Protein AF-A0A7W7WDF7-F1 (afdb_monomer)

Radius of gyration: 17.94 Å; Cα contacts (8 Å, |Δi|>4): 235; chains: 1; bounding box: 43×28×54 Å

Organism: NCBI:txid47479

Folds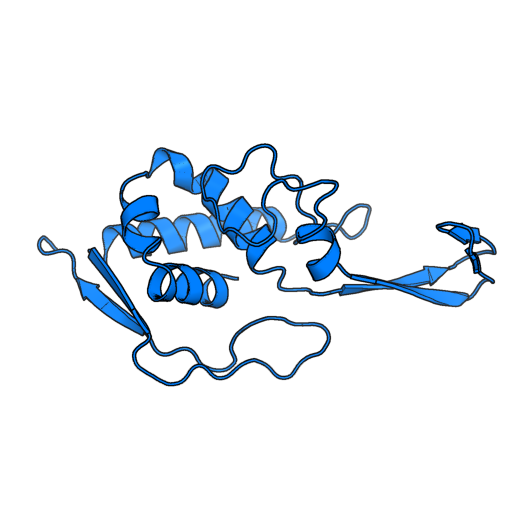eek 3Di:
DVQVVLQCCQVVVCLLVVLVCLVLLLLLLLLVLLQQLFQQKDKDFACAWDADPNDTDGGGDIDIDGQNVVSQDCVVAPPSVDRD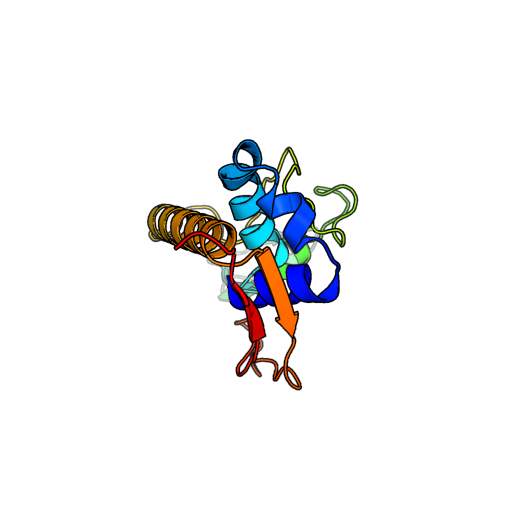SPDPPRPGQSQHDDPNRNPCPVVSSVVSSVVSNVLSQFFSGKHFPDDWAW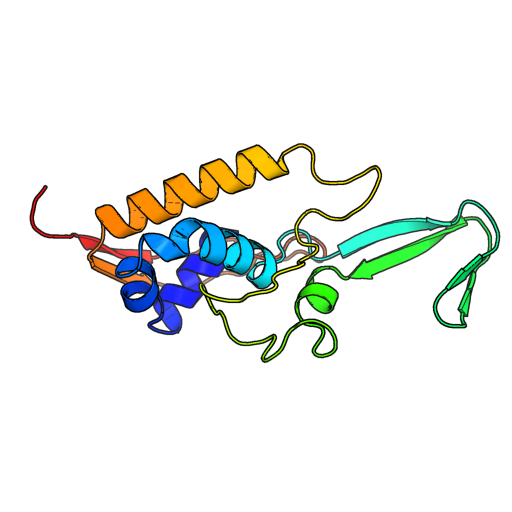DPDPGGGDTPDTDMDGHTDPDD

Sequence (156 aa):
MAGTTVFELARGGGYRAWASRPDLLRGGVEEALRWASPGSHFMRHTTRPVRLSGVQLAAGEPVVAWIGSANRDPAVFAGPDTFDPARTPNRHLAFGSGHHYCIGSHLARLTLRLFFATLFATFADVEVAGEPVRLRSTFLTGFKKLIISGTPRRGQ

Mean predicted aligned error: 3.49 Å

Structure (mmCIF, N/CA/C/O backbone):
data_AF-A0A7W7WDF7-F1
#
_entry.id   AF-A0A7W7WDF7-F1
#
loop_
_atom_site.group_PDB
_atom_site.id
_atom_site.type_symbol
_atom_site.label_atom_id
_atom_site.label_alt_id
_atom_site.label_comp_id
_atom_site.label_asym_id
_atom_site.label_entity_id
_atom_site.label_seq_id
_atom_site.pdbx_PDB_ins_code
_atom_site.Cartn_x
_atom_site.Cartn_y
_atom_site.Cartn_z
_atom_site.occupancy
_atom_site.B_iso_or_equiv
_atom_site.auth_seq_id
_atom_site.auth_comp_id
_atom_site.auth_asym_id
_atom_site.auth_atom_id
_atom_site.pdbx_PDB_model_num
ATOM 1 N N . MET A 1 1 ? 4.980 2.922 0.791 1.00 75.19 1 MET A N 1
ATOM 2 C CA . MET A 1 1 ? 4.194 2.667 -0.441 1.00 75.19 1 MET A CA 1
ATOM 3 C C . MET A 1 1 ? 5.126 2.368 -1.599 1.00 75.19 1 MET A C 1
ATOM 5 O O . MET A 1 1 ? 5.425 1.200 -1.779 1.00 75.19 1 MET A O 1
ATOM 9 N N . ALA A 1 2 ? 5.673 3.386 -2.278 1.00 86.06 2 ALA A N 1
ATOM 10 C CA . ALA A 1 2 ? 6.511 3.212 -3.470 1.00 86.06 2 ALA A CA 1
ATOM 11 C C . ALA A 1 2 ? 7.674 2.222 -3.275 1.00 86.06 2 ALA A C 1
ATOM 13 O O . ALA A 1 2 ? 7.792 1.284 -4.050 1.00 86.06 2 ALA A O 1
ATOM 14 N N . GLY A 1 3 ? 8.464 2.350 -2.200 1.00 93.44 3 GLY A N 1
ATOM 15 C CA . GLY A 1 3 ? 9.593 1.442 -1.946 1.00 93.44 3 GLY A CA 1
ATOM 16 C C . GLY A 1 3 ? 9.200 -0.035 -1.803 1.00 93.44 3 GLY A C 1
ATOM 17 O O . GLY A 1 3 ? 9.864 -0.895 -2.365 1.00 93.44 3 GLY A O 1
ATOM 18 N N . THR A 1 4 ? 8.097 -0.345 -1.109 1.00 94.94 4 THR A N 1
ATOM 19 C CA . THR A 1 4 ? 7.616 -1.733 -0.968 1.00 94.94 4 THR A CA 1
ATOM 20 C C . THR A 1 4 ? 7.221 -2.326 -2.315 1.00 94.94 4 THR A C 1
ATOM 22 O O . THR A 1 4 ? 7.567 -3.464 -2.608 1.00 94.94 4 THR A O 1
ATOM 25 N N . THR A 1 5 ? 6.517 -1.552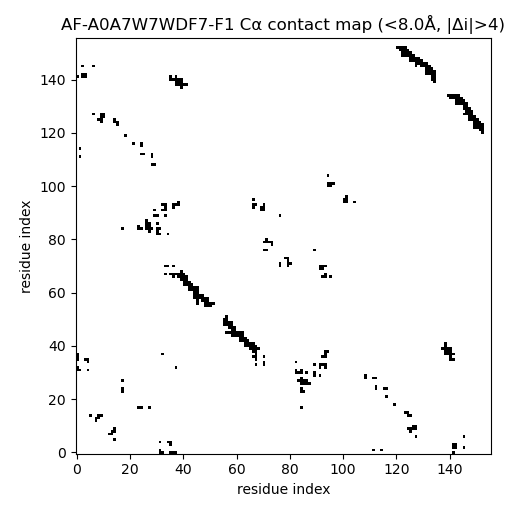 -3.138 1.00 95.31 5 THR A N 1
ATOM 26 C CA . THR A 1 5 ? 6.099 -1.994 -4.468 1.00 95.31 5 THR A CA 1
ATOM 27 C C . THR A 1 5 ? 7.288 -2.118 -5.415 1.00 95.31 5 THR A C 1
ATOM 29 O O . THR A 1 5 ? 7.398 -3.124 -6.096 1.00 95.31 5 THR A O 1
ATOM 32 N N . VAL A 1 6 ? 8.217 -1.156 -5.434 1.00 95.94 6 VAL A N 1
ATOM 33 C CA . VAL A 1 6 ? 9.436 -1.246 -6.256 1.00 95.94 6 VAL A CA 1
ATOM 34 C C . VAL A 1 6 ? 10.262 -2.471 -5.871 1.00 95.94 6 VAL A C 1
ATOM 36 O O . VAL A 1 6 ? 10.696 -3.198 -6.757 1.00 95.94 6 VAL A O 1
ATOM 39 N N . PHE A 1 7 ? 10.421 -2.745 -4.572 1.00 96.38 7 PHE A N 1
ATOM 40 C CA . PHE A 1 7 ? 11.075 -3.967 -4.102 1.00 96.38 7 PHE A CA 1
ATOM 41 C C . PHE A 1 7 ? 10.394 -5.225 -4.648 1.00 96.38 7 PHE A C 1
ATOM 43 O O . PHE A 1 7 ? 11.082 -6.129 -5.112 1.00 96.38 7 PHE A O 1
ATOM 50 N N . GLU A 1 8 ? 9.058 -5.280 -4.639 1.00 95.19 8 GLU A N 1
ATOM 51 C CA . GLU A 1 8 ? 8.353 -6.426 -5.216 1.00 95.19 8 GLU A CA 1
ATOM 52 C C . GLU A 1 8 ? 8.518 -6.566 -6.717 1.00 95.19 8 GLU A C 1
ATOM 54 O O . GLU A 1 8 ? 8.739 -7.667 -7.212 1.00 95.19 8 GLU A O 1
ATOM 59 N N . LEU A 1 9 ? 8.420 -5.463 -7.449 1.00 94.06 9 LEU A N 1
ATOM 60 C CA . LEU A 1 9 ? 8.568 -5.482 -8.898 1.00 94.06 9 LEU A CA 1
ATOM 61 C C . LEU A 1 9 ? 9.977 -5.923 -9.307 1.00 94.06 9 LEU A C 1
ATOM 63 O O . LEU A 1 9 ? 10.102 -6.698 -10.253 1.00 94.06 9 LEU A O 1
ATOM 67 N N . ALA A 1 10 ? 10.996 -5.473 -8.568 1.00 93.19 10 ALA A N 1
ATOM 68 C CA . ALA A 1 10 ? 12.395 -5.844 -8.768 1.00 93.19 10 ALA A CA 1
ATOM 69 C C . ALA A 1 10 ? 12.664 -7.317 -8.413 1.00 93.19 10 ALA A C 1
ATOM 71 O O . ALA A 1 10 ? 13.350 -8.020 -9.143 1.00 93.19 10 ALA A O 1
ATOM 72 N N . ARG A 1 11 ? 12.106 -7.808 -7.298 1.00 89.56 11 ARG A N 1
ATOM 73 C CA . ARG A 1 11 ? 12.289 -9.192 -6.827 1.00 89.56 11 ARG A CA 1
ATOM 74 C C . ARG A 1 11 ? 11.510 -10.216 -7.650 1.00 89.56 11 ARG A C 1
ATOM 76 O O . ARG A 1 11 ? 11.984 -11.325 -7.863 1.00 89.56 11 ARG A O 1
ATOM 83 N N . GLY A 1 12 ? 10.274 -9.883 -8.010 1.00 79.94 12 GLY A N 1
ATOM 84 C CA . GLY A 1 12 ? 9.309 -10.807 -8.603 1.00 79.94 12 GLY A CA 1
ATOM 85 C C . GLY A 1 12 ? 9.248 -10.765 -10.128 1.00 79.94 12 GLY A C 1
ATOM 86 O O . GLY A 1 12 ? 8.378 -11.408 -10.703 1.00 79.94 12 GLY A O 1
ATOM 87 N N . GLY A 1 13 ? 10.095 -9.966 -10.788 1.00 79.88 13 GLY A N 1
ATOM 88 C CA . GLY A 1 13 ? 10.083 -9.796 -12.247 1.00 79.88 13 GLY A CA 1
ATOM 89 C C . GLY A 1 13 ? 8.837 -9.084 -12.799 1.00 79.88 13 GLY A C 1
ATOM 90 O O . GLY A 1 13 ? 8.668 -8.971 -14.012 1.00 79.88 13 GLY A O 1
ATOM 91 N N . GLY A 1 14 ? 7.960 -8.572 -11.926 1.00 89.94 14 GLY A N 1
ATOM 92 C CA . GLY A 1 14 ? 6.714 -7.899 -12.305 1.00 89.94 14 GLY A CA 1
ATOM 93 C C . GLY A 1 14 ? 6.912 -6.502 -12.901 1.00 89.94 14 GLY A C 1
ATOM 94 O O . GLY A 1 14 ? 5.963 -5.939 -13.450 1.00 89.94 14 GLY A O 1
ATOM 95 N N . TYR A 1 15 ? 8.126 -5.939 -12.817 1.00 94.81 15 TYR A N 1
ATOM 96 C CA . TYR A 1 15 ? 8.429 -4.596 -13.315 1.00 94.81 15 TYR A CA 1
ATOM 97 C C . TYR A 1 15 ? 8.098 -4.442 -14.800 1.00 94.81 15 TYR A C 1
ATOM 99 O O . TYR A 1 15 ? 7.273 -3.605 -15.163 1.00 94.81 15 TYR A O 1
ATOM 107 N N . ARG A 1 16 ? 8.693 -5.278 -15.661 1.00 93.50 16 ARG A N 1
ATOM 108 C CA . ARG A 1 16 ? 8.514 -5.186 -17.120 1.00 93.50 16 ARG A CA 1
ATOM 109 C C . ARG A 1 16 ? 7.059 -5.417 -17.526 1.00 93.50 16 ARG A C 1
ATOM 111 O O . ARG A 1 16 ? 6.546 -4.705 -18.387 1.00 93.50 16 ARG A O 1
ATOM 118 N N . ALA A 1 17 ? 6.387 -6.363 -16.867 1.00 93.31 17 ALA A N 1
ATOM 119 C CA . ALA A 1 17 ? 4.982 -6.665 -17.113 1.00 93.31 17 ALA A CA 1
ATOM 120 C C . ALA A 1 17 ? 4.099 -5.430 -16.877 1.00 93.31 17 ALA A C 1
ATOM 122 O O . ALA A 1 17 ? 3.355 -5.034 -17.774 1.00 93.31 17 ALA A O 1
ATOM 123 N N . TRP A 1 18 ? 4.237 -4.760 -15.728 1.00 95.81 18 TRP A N 1
ATOM 124 C CA . TRP A 1 18 ? 3.458 -3.551 -15.453 1.00 95.81 18 TRP A CA 1
ATOM 125 C C . TRP A 1 18 ? 3.909 -2.354 -16.304 1.00 95.81 18 TRP A C 1
ATOM 127 O O . TRP A 1 18 ? 3.071 -1.650 -16.864 1.00 95.81 18 TRP A O 1
ATOM 137 N N . ALA A 1 19 ? 5.217 -2.164 -16.493 1.00 95.44 19 ALA A N 1
ATOM 138 C CA . ALA A 1 19 ? 5.769 -1.077 -17.303 1.00 95.44 19 ALA A CA 1
ATOM 139 C C . ALA A 1 19 ? 5.334 -1.134 -18.781 1.00 95.44 19 ALA A C 1
ATOM 141 O O . ALA A 1 19 ? 5.277 -0.100 -19.445 1.00 95.44 19 ALA A O 1
ATOM 142 N N . SER A 1 20 ? 5.018 -2.325 -19.301 1.00 95.19 20 SER A N 1
ATOM 143 C CA . SER A 1 20 ? 4.489 -2.523 -20.660 1.00 95.19 20 SER A CA 1
ATOM 144 C C . SER A 1 20 ? 2.984 -2.248 -20.801 1.00 95.19 20 SER A C 1
ATOM 146 O O . SER A 1 20 ? 2.456 -2.278 -21.911 1.00 95.19 20 SER A O 1
ATOM 148 N N . ARG A 1 21 ? 2.284 -1.958 -19.694 1.00 96.06 21 ARG A N 1
ATOM 149 C CA . ARG A 1 21 ? 0.824 -1.794 -19.631 1.00 96.06 21 ARG A CA 1
ATOM 150 C C . ARG A 1 21 ? 0.420 -0.447 -19.016 1.00 96.06 21 ARG A C 1
ATOM 152 O O . ARG A 1 21 ? -0.049 -0.403 -17.875 1.00 96.06 21 ARG A O 1
ATOM 159 N N . PRO A 1 22 ? 0.572 0.675 -19.751 1.00 93.00 22 PRO A N 1
ATOM 160 C CA . PRO A 1 22 ? 0.192 2.005 -19.262 1.00 93.00 22 PRO A CA 1
ATOM 161 C C . PRO A 1 22 ? -1.291 2.120 -18.881 1.00 93.00 22 PRO A C 1
ATOM 163 O O . PRO A 1 22 ? -1.647 2.896 -17.993 1.00 93.00 22 PRO A O 1
ATOM 166 N N . ASP A 1 23 ? -2.153 1.321 -19.517 1.00 96.38 23 ASP A N 1
ATOM 167 C CA . ASP A 1 23 ? -3.581 1.211 -19.212 1.00 96.38 23 ASP A CA 1
ATOM 168 C C . ASP A 1 23 ? -3.839 0.730 -17.772 1.00 96.38 23 ASP A C 1
ATOM 170 O O . ASP A 1 23 ? -4.805 1.156 -17.134 1.00 96.38 23 ASP A O 1
ATOM 174 N N . LEU A 1 24 ? -2.924 -0.066 -17.210 1.00 96.88 24 LEU A N 1
ATOM 175 C CA . LEU A 1 24 ? -3.000 -0.575 -15.840 1.00 96.88 24 LEU A CA 1
ATOM 176 C C . LEU A 1 24 ? -2.421 0.385 -14.796 1.00 96.88 24 LEU A C 1
ATOM 178 O O . LEU A 1 24 ? -2.404 0.052 -13.615 1.00 96.88 24 LEU A O 1
ATOM 182 N N . LEU A 1 25 ? -1.950 1.582 -15.162 1.00 96.69 25 LEU A N 1
ATOM 183 C CA . LEU A 1 25 ? -1.312 2.487 -14.197 1.00 96.69 25 LEU A CA 1
ATOM 184 C C . LEU A 1 25 ? -2.248 2.855 -13.034 1.00 96.69 25 LEU A C 1
ATOM 186 O O . LEU A 1 25 ? -1.821 2.902 -11.883 1.00 96.69 25 LEU A O 1
ATOM 190 N N . ARG A 1 26 ? -3.533 3.107 -13.318 1.00 96.75 26 ARG A N 1
ATOM 191 C CA . ARG A 1 26 ? -4.514 3.443 -12.272 1.00 96.75 26 ARG A CA 1
ATOM 192 C C . ARG A 1 26 ? -4.800 2.246 -11.361 1.00 96.75 26 ARG A C 1
ATOM 194 O O . ARG A 1 26 ? -4.724 2.399 -10.148 1.00 96.75 26 ARG A O 1
ATOM 201 N N . GLY A 1 27 ? -5.090 1.078 -11.938 1.00 97.50 27 GLY A N 1
ATOM 202 C CA . GLY A 1 27 ? -5.374 -0.148 -11.179 1.00 97.50 27 GLY A CA 1
ATOM 203 C C . GLY A 1 27 ? -4.172 -0.626 -10.365 1.00 97.50 27 GLY A C 1
ATOM 204 O O . GLY A 1 27 ? -4.297 -0.903 -9.174 1.00 97.50 27 GLY A O 1
ATOM 205 N N . GLY A 1 28 ? -2.982 -0.598 -10.962 1.00 97.56 28 GLY A N 1
ATOM 206 C CA . GLY A 1 28 ? -1.745 -0.997 -10.302 1.00 97.56 28 GLY A CA 1
ATOM 207 C C . GLY A 1 28 ? -1.331 -0.074 -9.158 1.00 97.56 28 GLY A C 1
ATOM 208 O O . GLY A 1 28 ? -0.702 -0.536 -8.211 1.00 97.56 28 GLY A O 1
ATOM 209 N N . VAL A 1 29 ? -1.728 1.205 -9.172 1.00 98.19 29 VAL A N 1
ATOM 210 C CA . VAL A 1 29 ? -1.547 2.088 -8.008 1.00 98.19 29 VAL A CA 1
ATOM 211 C C . VAL A 1 29 ? -2.445 1.675 -6.841 1.00 98.19 29 VAL A C 1
ATOM 213 O O . VAL A 1 29 ? -1.967 1.657 -5.707 1.00 98.19 29 VAL A O 1
ATOM 216 N N . GLU A 1 30 ? -3.698 1.285 -7.086 1.00 98.44 30 GLU A N 1
ATOM 217 C CA . GLU A 1 30 ? -4.547 0.723 -6.023 1.00 98.44 30 GLU A CA 1
ATOM 218 C C . GLU A 1 30 ? -3.979 -0.614 -5.521 1.00 98.44 30 GLU A C 1
ATOM 220 O O . GLU A 1 30 ? -3.929 -0.854 -4.314 1.00 98.44 30 GLU A O 1
ATOM 225 N N . GLU A 1 31 ? -3.432 -1.454 -6.406 1.00 98.25 31 GLU A N 1
ATOM 226 C CA . GLU A 1 31 ? -2.760 -2.680 -5.968 1.00 98.25 31 GLU A CA 1
ATOM 227 C C . GLU A 1 31 ? -1.494 -2.396 -5.152 1.00 98.25 31 GLU A C 1
ATOM 229 O O . GLU A 1 31 ? -1.267 -3.028 -4.122 1.00 98.25 31 GLU A O 1
ATOM 234 N N . ALA A 1 32 ? -0.692 -1.403 -5.538 1.00 97.81 32 ALA A N 1
ATOM 235 C CA . ALA A 1 32 ? 0.463 -0.948 -4.768 1.00 97.81 32 ALA A CA 1
ATOM 236 C C . ALA A 1 32 ? 0.071 -0.496 -3.355 1.00 97.81 32 ALA A C 1
ATOM 238 O O . ALA A 1 32 ? 0.780 -0.793 -2.389 1.00 97.81 32 ALA A O 1
ATOM 239 N N . LEU A 1 33 ? -1.066 0.188 -3.224 1.00 98.12 33 LEU A N 1
ATOM 240 C CA . LEU A 1 33 ? -1.617 0.628 -1.946 1.00 98.12 33 LEU A CA 1
ATOM 241 C C . LEU A 1 33 ? -2.092 -0.552 -1.091 1.00 98.12 33 LEU A C 1
ATOM 243 O O . LEU A 1 33 ? -1.677 -0.652 0.069 1.00 98.12 33 LEU A O 1
ATOM 247 N N . ARG A 1 34 ? -2.893 -1.465 -1.661 1.00 98.25 34 ARG A N 1
ATOM 248 C CA . ARG A 1 34 ? -3.336 -2.701 -0.992 1.00 98.25 34 ARG A CA 1
ATOM 249 C C . ARG A 1 34 ? -2.140 -3.519 -0.521 1.00 98.25 34 ARG A C 1
ATOM 251 O O . ARG A 1 34 ? -2.043 -3.872 0.653 1.00 98.25 34 ARG A O 1
ATOM 258 N N . TRP A 1 35 ? -1.213 -3.793 -1.434 1.00 97.19 35 TRP A N 1
ATOM 259 C CA . TRP A 1 35 ? -0.064 -4.649 -1.193 1.00 97.19 35 TRP A CA 1
ATOM 260 C C . TRP A 1 35 ? 0.838 -4.107 -0.091 1.00 97.19 35 TRP A C 1
ATOM 262 O O . TRP A 1 35 ? 1.235 -4.856 0.803 1.00 97.19 35 TRP A O 1
ATOM 272 N N . ALA A 1 36 ? 1.158 -2.810 -0.159 1.00 96.38 36 ALA A N 1
ATOM 273 C CA . ALA A 1 36 ? 2.074 -2.184 0.779 1.00 96.38 36 ALA A CA 1
ATOM 274 C C . ALA A 1 36 ? 1.445 -1.954 2.157 1.00 96.38 36 ALA A C 1
ATOM 276 O O . ALA A 1 36 ? 2.178 -2.026 3.136 1.00 96.38 36 ALA A O 1
ATOM 277 N N . SER A 1 37 ? 0.139 -1.651 2.230 1.00 97.06 37 SER A N 1
ATOM 278 C CA . SER A 1 37 ? -0.603 -1.372 3.476 1.00 97.06 37 SER A CA 1
ATOM 279 C C . SER A 1 37 ? 0.214 -0.596 4.531 1.00 97.06 37 SER A C 1
ATOM 281 O O . SER A 1 37 ? 0.501 -1.137 5.600 1.00 97.06 37 SER A O 1
ATOM 283 N N . PRO A 1 38 ? 0.637 0.651 4.234 1.00 95.00 38 PRO A N 1
ATOM 284 C CA . PRO A 1 38 ? 1.695 1.343 4.980 1.00 95.00 38 PRO A CA 1
ATOM 285 C C . PRO A 1 38 ? 1.339 1.637 6.429 1.00 95.00 38 PRO A C 1
ATOM 287 O O . PRO A 1 38 ? 2.192 1.489 7.291 1.00 95.00 38 PRO A O 1
ATOM 290 N N . GLY A 1 39 ? 0.103 2.075 6.683 1.00 95.81 39 GLY A N 1
ATOM 291 C CA . GLY A 1 39 ? -0.475 2.075 8.022 1.00 95.81 39 GLY A CA 1
ATOM 292 C C . GLY A 1 39 ? -1.049 0.689 8.273 1.00 95.81 39 GLY A C 1
ATOM 293 O O . GLY A 1 39 ? -2.130 0.378 7.775 1.00 95.81 39 GLY A O 1
ATOM 294 N N . SER A 1 40 ? -0.304 -0.154 8.983 1.00 94.62 40 SER A N 1
ATOM 295 C CA . SER A 1 40 ? -0.642 -1.566 9.192 1.00 94.62 40 SER A CA 1
ATOM 296 C C . SER A 1 40 ? -1.886 -1.748 10.051 1.00 94.62 40 SER A C 1
ATOM 298 O O . SER A 1 40 ? -2.588 -2.750 9.895 1.00 94.62 40 SER A O 1
ATOM 300 N N . HIS A 1 41 ? -2.170 -0.794 10.941 1.00 97.19 41 HIS A N 1
ATOM 301 C CA . HIS A 1 41 ? -3.312 -0.846 11.836 1.00 97.19 41 HIS A CA 1
ATOM 302 C C . HIS A 1 41 ? -3.776 0.530 12.311 1.00 97.19 41 HIS A C 1
ATOM 304 O O . HIS A 1 41 ? -2.991 1.464 12.401 1.00 97.19 41 HIS A O 1
ATOM 310 N N . PHE A 1 42 ? -5.039 0.646 12.716 1.00 96.62 42 PHE A N 1
ATOM 311 C CA . PHE A 1 42 ? -5.556 1.835 13.399 1.00 96.62 42 PHE A CA 1
ATOM 312 C C . PHE A 1 42 ? -6.287 1.433 14.677 1.00 96.62 42 PHE A C 1
ATOM 314 O O . PHE A 1 42 ? -7.103 0.515 14.663 1.00 96.62 42 PHE A O 1
ATOM 321 N N . MET A 1 43 ? -6.000 2.130 15.777 1.00 96.62 43 MET A N 1
ATOM 322 C CA . MET A 1 43 ? -6.661 1.912 17.064 1.00 96.62 43 MET A CA 1
ATOM 323 C C . MET A 1 43 ? -7.845 2.864 17.240 1.00 96.62 43 MET A C 1
ATOM 325 O O . MET A 1 43 ? -7.795 4.025 16.820 1.00 96.62 43 MET A O 1
ATOM 329 N N . ARG A 1 44 ? -8.906 2.382 17.878 1.00 97.06 44 ARG A N 1
ATOM 330 C CA . ARG A 1 44 ? -10.041 3.167 18.370 1.00 97.06 44 ARG A CA 1
ATOM 331 C C . ARG A 1 44 ? -10.380 2.740 19.790 1.00 97.06 44 ARG A C 1
ATOM 333 O O . ARG A 1 44 ? -10.029 1.639 20.186 1.00 97.06 44 ARG A O 1
ATOM 340 N N . HIS A 1 45 ? -11.084 3.601 20.514 1.00 97.94 45 HIS A N 1
ATOM 341 C CA . HIS A 1 45 ? -11.688 3.258 21.797 1.00 97.94 45 HIS A CA 1
ATOM 342 C C . HIS A 1 45 ? -13.205 3.231 21.648 1.00 97.94 45 HIS A C 1
ATOM 344 O O . HIS A 1 45 ? -13.784 4.081 20.964 1.00 97.94 45 HIS A O 1
ATOM 350 N N . THR A 1 46 ? -13.851 2.251 22.263 1.00 98.25 46 THR A N 1
ATOM 351 C CA . THR A 1 46 ? -15.312 2.180 22.319 1.00 98.25 46 THR A CA 1
ATOM 352 C C . THR A 1 46 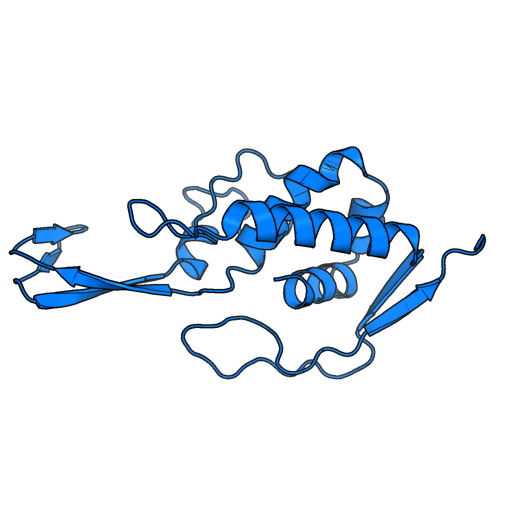? -15.860 3.339 23.156 1.00 98.25 46 THR A C 1
ATOM 354 O O . THR A 1 46 ? -15.369 3.635 24.241 1.00 98.25 46 THR A O 1
ATOM 357 N N . THR A 1 47 ? -16.899 4.023 22.674 1.00 98.25 47 THR A N 1
ATOM 358 C CA . THR A 1 47 ? -17.542 5.126 23.421 1.00 98.25 47 THR A CA 1
ATOM 359 C C . THR A 1 47 ? -18.674 4.653 24.331 1.00 98.25 47 THR A C 1
ATOM 361 O O . THR A 1 47 ? -19.132 5.388 25.198 1.00 98.25 47 THR A O 1
ATOM 364 N N . ARG A 1 48 ? -19.138 3.419 24.128 1.00 98.44 48 ARG A N 1
ATOM 365 C CA . ARG A 1 48 ? -20.193 2.748 24.890 1.00 98.44 48 ARG A CA 1
ATOM 366 C C . ARG A 1 48 ? -20.007 1.232 24.788 1.00 98.44 48 ARG A C 1
ATOM 368 O O . ARG A 1 48 ? -19.303 0.793 23.874 1.00 98.44 48 ARG A O 1
ATOM 375 N N . PRO A 1 49 ? -20.685 0.431 25.629 1.00 98.44 49 PRO A N 1
ATOM 376 C CA . PRO A 1 49 ? -20.699 -1.012 25.454 1.00 98.44 49 PRO A CA 1
ATOM 377 C C . PRO A 1 49 ? -21.162 -1.408 24.045 1.00 98.44 49 PRO A C 1
ATOM 379 O O . PRO A 1 49 ? -22.140 -0.861 23.513 1.00 98.44 49 PRO A O 1
ATOM 382 N N . VAL A 1 50 ? -20.450 -2.348 23.426 1.00 98.19 50 VAL A N 1
ATOM 383 C CA . VAL A 1 50 ? -20.709 -2.815 22.057 1.00 98.19 50 VAL A CA 1
ATOM 384 C C . VAL A 1 50 ? -20.364 -4.295 21.924 1.00 98.19 50 VAL A C 1
ATOM 386 O O . VAL A 1 50 ? -19.488 -4.794 22.619 1.00 98.19 50 VAL A O 1
ATOM 389 N N . ARG A 1 51 ? -21.051 -5.005 21.025 1.00 98.00 51 ARG A N 1
ATOM 390 C CA . ARG A 1 51 ? -20.677 -6.363 20.623 1.00 98.00 51 ARG A CA 1
ATOM 391 C C . ARG A 1 51 ? -20.030 -6.321 19.242 1.00 98.00 51 ARG A C 1
ATOM 393 O O . ARG A 1 51 ? -20.657 -5.835 18.304 1.00 98.00 51 ARG A O 1
ATOM 400 N N . LEU A 1 52 ? -18.806 -6.827 19.116 1.00 96.19 52 LEU A N 1
ATOM 401 C CA . LEU A 1 52 ? -18.047 -6.878 17.865 1.00 96.19 52 LEU A CA 1
ATOM 402 C C . LEU A 1 52 ? -17.567 -8.310 17.617 1.00 96.19 52 LEU A C 1
ATOM 404 O O . LEU A 1 52 ? -16.879 -8.879 18.457 1.00 96.19 52 LEU A O 1
ATOM 408 N N . SER A 1 53 ? -17.951 -8.903 16.484 1.00 93.62 53 SER A N 1
ATOM 409 C CA . SER A 1 53 ? -17.588 -10.286 16.117 1.00 93.62 53 SER A CA 1
ATOM 410 C C . SER A 1 53 ? -17.834 -11.308 17.241 1.00 93.62 53 SER A C 1
ATOM 412 O O . SER A 1 53 ? -17.010 -12.173 17.509 1.00 93.62 53 SER A O 1
ATOM 414 N N . GLY A 1 54 ? -18.962 -11.170 17.946 1.00 96.00 54 GLY A N 1
ATOM 415 C CA . GLY A 1 54 ? -19.332 -12.029 19.077 1.00 96.00 54 GLY A CA 1
ATOM 416 C C . GLY A 1 54 ? -18.742 -11.618 20.432 1.00 96.00 54 GLY A C 1
ATOM 417 O O . GLY A 1 54 ? -19.304 -12.007 21.455 1.00 96.00 54 GLY A O 1
ATOM 418 N N . VAL A 1 55 ? -17.709 -10.770 20.469 1.00 97.56 55 VAL A N 1
ATOM 419 C CA . VAL A 1 55 ? -17.052 -10.295 21.698 1.00 97.56 55 VAL A CA 1
ATOM 420 C C . VAL A 1 55 ? -17.798 -9.096 22.278 1.00 97.56 55 VAL A C 1
ATOM 422 O O . VAL A 1 55 ? -18.105 -8.146 21.558 1.00 97.56 55 VAL A O 1
ATOM 425 N N . GLN A 1 56 ? -18.099 -9.135 23.577 1.00 98.06 56 GLN A N 1
ATOM 426 C CA . GLN A 1 56 ? -18.670 -8.001 24.301 1.00 98.06 56 GLN A CA 1
ATOM 427 C C . GLN A 1 56 ? -17.538 -7.093 24.784 1.00 98.06 56 GLN A C 1
ATOM 429 O O . GLN A 1 56 ? -16.645 -7.561 25.481 1.00 98.06 56 GLN A O 1
ATOM 434 N N . LEU A 1 57 ? -17.607 -5.813 24.427 1.00 98.31 57 LEU A N 1
ATOM 435 C CA . LEU A 1 57 ? -16.649 -4.790 24.820 1.00 98.31 57 LEU A CA 1
ATOM 436 C C . LEU A 1 57 ? -17.329 -3.751 25.717 1.00 98.31 57 LEU A C 1
ATOM 438 O O . LEU A 1 57 ? -18.471 -3.351 25.452 1.00 98.31 57 LEU A O 1
ATOM 442 N N . ALA A 1 58 ? -16.641 -3.317 26.767 1.00 98.44 58 ALA A N 1
ATOM 443 C CA . ALA A 1 58 ? -17.066 -2.230 27.646 1.00 98.44 58 ALA A CA 1
ATOM 444 C C . ALA A 1 58 ? -16.790 -0.861 26.998 1.00 98.44 58 ALA A C 1
ATOM 446 O O . ALA A 1 58 ? -16.200 -0.781 25.922 1.00 98.44 58 ALA A O 1
ATOM 447 N N . ALA A 1 59 ? -17.234 0.233 27.625 1.00 98.31 59 ALA A N 1
ATOM 448 C CA . ALA A 1 59 ? -16.827 1.582 27.223 1.00 98.31 59 ALA A CA 1
ATOM 449 C C . ALA A 1 59 ? -15.343 1.819 27.566 1.00 98.31 59 ALA A C 1
ATOM 451 O O . ALA A 1 59 ? -14.882 1.403 28.625 1.00 98.31 59 ALA A O 1
ATOM 452 N N . GLY A 1 60 ? -14.612 2.511 26.693 1.00 98.19 60 GLY A N 1
ATOM 453 C CA . GLY A 1 60 ? -13.199 2.855 26.872 1.00 98.19 60 GLY A CA 1
ATOM 454 C C . GLY A 1 60 ? -12.201 1.803 26.379 1.00 98.19 60 GLY A C 1
ATOM 455 O O . GLY A 1 60 ? -11.004 2.092 26.329 1.00 98.19 60 GLY A O 1
ATOM 456 N N . GLU A 1 61 ? -12.649 0.615 25.970 1.00 98.31 61 GLU A N 1
ATOM 457 C CA . GLU A 1 61 ? -11.750 -0.462 25.551 1.00 98.31 61 GLU A CA 1
ATOM 458 C C . GLU A 1 61 ? -11.088 -0.188 24.191 1.00 98.31 61 GLU A C 1
ATOM 460 O O . GLU A 1 61 ? -11.761 0.259 23.252 1.00 98.31 61 GLU A O 1
ATOM 465 N N . PRO A 1 62 ? -9.774 -0.458 24.056 1.00 97.56 62 PRO A N 1
ATOM 466 C CA . PRO A 1 62 ? -9.061 -0.294 22.801 1.00 97.56 62 PRO A CA 1
ATOM 467 C C . PRO A 1 62 ? -9.384 -1.433 21.827 1.00 97.56 62 PRO A C 1
ATOM 469 O O . PRO A 1 62 ? -9.322 -2.614 22.161 1.00 97.56 62 PRO A O 1
ATOM 472 N N . VAL A 1 63 ? -9.647 -1.074 20.576 1.00 97.69 63 VAL A N 1
ATOM 473 C CA . VAL A 1 63 ? -9.879 -1.993 19.461 1.00 97.69 63 VAL A CA 1
ATOM 474 C C . VAL A 1 63 ? -8.957 -1.605 18.317 1.00 97.69 63 VAL A C 1
ATOM 476 O O . VAL A 1 63 ? -8.914 -0.444 17.906 1.00 97.69 63 VAL A O 1
ATOM 479 N N . VAL A 1 64 ? -8.214 -2.573 17.786 1.00 97.12 64 VAL A N 1
ATOM 480 C CA . VAL A 1 64 ? -7.269 -2.358 16.686 1.00 97.12 64 VAL A CA 1
ATOM 481 C C . VAL A 1 64 ? -7.787 -3.028 15.420 1.00 97.12 64 VAL A C 1
ATOM 483 O O . VAL A 1 64 ? -7.983 -4.239 15.383 1.00 97.12 64 VAL A O 1
ATOM 486 N N . ALA A 1 65 ? -7.967 -2.241 14.360 1.00 96.88 65 ALA A N 1
ATOM 487 C CA . ALA A 1 65 ? -8.234 -2.754 13.023 1.00 96.88 65 ALA A CA 1
ATOM 488 C C . ALA A 1 65 ? -6.908 -2.958 12.281 1.00 96.88 65 ALA A C 1
ATOM 490 O O . ALA A 1 65 ? -6.241 -1.982 11.930 1.00 96.88 65 ALA A O 1
ATOM 491 N N . TRP A 1 66 ? -6.528 -4.213 12.034 1.00 97.56 66 TRP A N 1
ATOM 492 C CA . TRP A 1 66 ? -5.305 -4.583 11.315 1.00 97.56 66 TRP A CA 1
ATOM 493 C C . TRP A 1 66 ? -5.503 -4.509 9.797 1.00 97.56 66 TRP A C 1
ATOM 495 O O . TRP A 1 66 ? -5.793 -5.502 9.133 1.00 97.56 66 TRP A O 1
ATOM 505 N N . ILE A 1 67 ? -5.321 -3.314 9.239 1.00 97.75 67 ILE A N 1
ATOM 506 C CA . ILE A 1 67 ? -5.465 -3.014 7.807 1.00 97.75 67 ILE A CA 1
ATOM 507 C C . ILE A 1 67 ? -4.602 -3.915 6.925 1.00 97.75 67 ILE A C 1
ATOM 509 O O . ILE A 1 67 ? -5.075 -4.380 5.891 1.00 97.75 67 ILE A O 1
ATOM 513 N N . GLY A 1 68 ? -3.359 -4.190 7.334 1.00 96.00 68 GLY A N 1
ATOM 514 C CA . GLY A 1 68 ? -2.475 -5.084 6.584 1.00 96.00 68 GLY A CA 1
ATOM 515 C C . GLY A 1 68 ? -3.044 -6.498 6.444 1.00 96.00 68 GLY A C 1
ATOM 516 O O . GLY A 1 68 ? -2.938 -7.089 5.375 1.00 96.00 68 GLY A O 1
ATOM 517 N N . SER A 1 69 ? -3.704 -7.005 7.491 1.00 97.25 69 SER A N 1
ATOM 518 C CA . SER A 1 69 ? -4.390 -8.301 7.463 1.00 97.25 69 SER A CA 1
ATOM 519 C C . SER A 1 69 ? -5.674 -8.236 6.636 1.00 97.25 69 SER A C 1
ATOM 521 O O . SER A 1 69 ? -5.863 -9.073 5.762 1.00 97.25 69 SER A O 1
ATOM 523 N N . ALA A 1 70 ? -6.505 -7.206 6.824 1.00 97.88 70 ALA A N 1
ATOM 524 C CA . ALA A 1 70 ? -7.741 -7.040 6.055 1.00 97.88 70 ALA A CA 1
ATOM 525 C C . ALA A 1 70 ? -7.482 -6.936 4.539 1.00 97.88 70 ALA A C 1
ATOM 527 O O . ALA A 1 70 ? -8.204 -7.512 3.734 1.00 97.88 70 ALA A O 1
ATOM 528 N N . ASN A 1 71 ? -6.400 -6.266 4.132 1.00 98.31 71 ASN A N 1
ATOM 529 C CA . ASN A 1 71 ? -5.979 -6.174 2.730 1.00 98.31 71 ASN A CA 1
ATOM 530 C C . ASN A 1 71 ? -5.404 -7.482 2.161 1.00 98.31 71 ASN A C 1
ATOM 532 O O . ASN A 1 71 ? -5.065 -7.527 0.976 1.00 98.31 71 ASN A O 1
ATOM 536 N N . ARG A 1 72 ? -5.289 -8.528 2.983 1.00 97.75 72 ARG A N 1
ATOM 537 C CA . ARG A 1 72 ? -4.891 -9.892 2.616 1.00 97.75 72 ARG A CA 1
ATOM 538 C C . ARG A 1 72 ? -5.986 -10.923 2.917 1.00 97.75 72 ARG A C 1
ATOM 540 O O . ARG A 1 72 ? -5.721 -12.115 2.831 1.00 97.75 72 ARG A O 1
ATOM 547 N N . ASP A 1 73 ? -7.198 -10.488 3.259 1.00 98.06 73 ASP A N 1
ATOM 548 C CA . ASP A 1 73 ? -8.299 -11.392 3.588 1.00 98.06 73 ASP A CA 1
ATOM 549 C C . ASP A 1 73 ? -8.747 -12.191 2.343 1.00 98.06 73 ASP A C 1
ATOM 551 O O . ASP A 1 73 ? -9.219 -11.580 1.374 1.00 98.06 73 ASP A O 1
ATOM 555 N N . PRO A 1 74 ? -8.632 -13.536 2.336 1.00 97.50 74 PRO A N 1
ATOM 556 C CA . PRO A 1 74 ? -9.044 -14.363 1.204 1.00 97.50 74 PRO A CA 1
ATOM 557 C C . PRO A 1 74 ? -10.559 -14.355 0.963 1.00 97.50 74 PRO A C 1
ATOM 559 O O . PRO A 1 74 ? -10.990 -14.680 -0.141 1.00 97.50 74 PRO A O 1
ATOM 562 N N . ALA A 1 75 ? -11.374 -13.955 1.947 1.00 96.81 75 ALA A N 1
ATOM 563 C CA . ALA A 1 75 ? -12.812 -13.776 1.755 1.00 96.81 75 ALA A CA 1
ATOM 564 C C . ALA A 1 75 ? -13.141 -12.554 0.874 1.00 96.81 75 ALA A C 1
ATOM 566 O O . ALA A 1 75 ? -14.242 -12.465 0.331 1.00 96.81 75 ALA A O 1
ATOM 567 N N . VAL A 1 76 ? -12.198 -11.615 0.721 1.00 97.19 76 VAL A N 1
ATOM 568 C CA . VAL A 1 76 ? -12.371 -10.377 -0.059 1.00 97.19 76 VAL A CA 1
ATOM 569 C C . VAL A 1 76 ? -11.478 -10.354 -1.302 1.00 97.19 76 VAL A C 1
ATOM 571 O O . VAL A 1 76 ? -11.899 -9.871 -2.354 1.00 97.19 76 VAL A O 1
ATOM 574 N N . PHE A 1 77 ? -10.251 -10.870 -1.205 1.00 98.00 77 PHE A N 1
ATOM 575 C CA . PHE A 1 77 ? -9.250 -10.816 -2.268 1.00 98.00 77 PHE A CA 1
ATOM 576 C C . PHE A 1 77 ? -8.839 -12.223 -2.706 1.00 98.00 77 PHE A C 1
ATOM 578 O O . PHE A 1 77 ? -8.132 -12.921 -1.985 1.00 98.00 77 PHE A O 1
ATOM 585 N N . ALA A 1 78 ? -9.200 -12.618 -3.929 1.00 96.38 78 ALA A N 1
ATOM 586 C CA . ALA A 1 78 ? -8.688 -13.848 -4.536 1.00 96.38 78 ALA A CA 1
ATOM 587 C C . ALA A 1 78 ? -7.165 -13.751 -4.747 1.00 96.38 78 ALA A C 1
ATOM 589 O O . ALA A 1 78 ? -6.681 -12.752 -5.281 1.00 96.38 78 ALA A O 1
ATOM 590 N N . GLY A 1 79 ? -6.401 -14.760 -4.320 1.00 96.50 79 GLY A N 1
ATOM 591 C CA . GLY A 1 79 ? -4.931 -14.719 -4.365 1.00 96.50 79 GLY A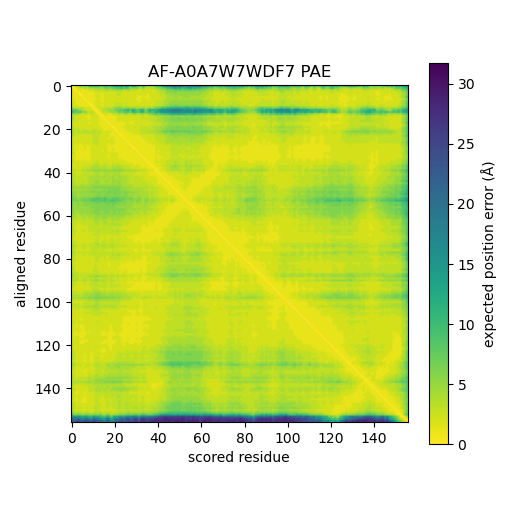 CA 1
ATOM 592 C C . GLY A 1 79 ? -4.354 -13.489 -3.642 1.00 96.50 79 GLY A C 1
ATOM 593 O O . GLY A 1 79 ? -3.715 -12.653 -4.289 1.00 96.50 79 GLY A O 1
ATOM 594 N N . PRO A 1 80 ? -4.607 -13.312 -2.330 1.00 97.25 80 PRO A N 1
ATOM 595 C CA . PRO A 1 80 ? -4.282 -12.075 -1.612 1.00 97.25 80 PRO A CA 1
ATOM 596 C C . PRO A 1 80 ? -2.774 -11.789 -1.545 1.00 97.25 80 PRO A C 1
ATOM 598 O O . PRO A 1 80 ? -2.369 -10.623 -1.468 1.00 97.25 80 PRO A O 1
ATOM 601 N N . ASP A 1 81 ? -1.955 -12.838 -1.632 1.00 96.06 81 ASP A N 1
ATOM 602 C CA . ASP A 1 81 ? -0.491 -12.794 -1.589 1.00 96.06 81 ASP A CA 1
ATOM 603 C C . ASP A 1 81 ? 0.167 -12.740 -2.974 1.00 96.06 81 ASP A C 1
ATOM 605 O O . ASP A 1 81 ? 1.382 -12.877 -3.097 1.00 96.06 81 ASP A O 1
ATOM 609 N N . THR A 1 82 ? -0.614 -12.464 -4.020 1.00 94.62 82 THR A N 1
ATOM 610 C CA . THR A 1 82 ? -0.105 -12.139 -5.355 1.00 94.62 82 THR A CA 1
ATOM 611 C C . THR A 1 82 ? -0.292 -10.651 -5.636 1.00 94.62 82 THR A C 1
ATOM 613 O O . THR A 1 82 ? -1.380 -10.102 -5.444 1.00 94.62 82 THR A O 1
ATOM 616 N N . PHE A 1 83 ? 0.779 -9.990 -6.077 1.00 95.69 83 PHE A N 1
ATOM 617 C CA . PHE A 1 83 ? 0.707 -8.624 -6.581 1.00 95.69 83 PHE A CA 1
ATOM 618 C C . PHE A 1 83 ? 0.185 -8.648 -8.019 1.00 95.69 83 PHE A C 1
ATOM 620 O O . PHE A 1 83 ? 0.870 -9.149 -8.909 1.00 95.69 83 PHE A O 1
ATOM 627 N N . ASP A 1 84 ? -1.012 -8.108 -8.240 1.00 95.56 84 ASP A N 1
ATOM 628 C CA . ASP A 1 84 ? -1.657 -8.075 -9.557 1.00 95.56 84 ASP A CA 1
ATOM 629 C C . ASP A 1 84 ? -2.092 -6.642 -9.934 1.00 95.56 84 ASP A C 1
ATOM 631 O O . ASP A 1 84 ? -3.092 -6.143 -9.408 1.00 95.56 84 ASP A O 1
ATOM 635 N N . PRO A 1 85 ? -1.382 -5.964 -10.862 1.00 95.81 85 PRO A N 1
ATOM 636 C CA . PRO A 1 85 ? -1.753 -4.627 -11.328 1.00 95.81 85 PRO A CA 1
ATOM 637 C C . PRO A 1 85 ? -3.138 -4.534 -11.982 1.00 95.81 85 PRO A C 1
ATOM 639 O O . PRO A 1 85 ? -3.692 -3.438 -12.077 1.00 95.81 85 PRO A O 1
ATOM 642 N N . ALA A 1 86 ? -3.680 -5.657 -12.460 1.00 96.25 86 ALA A N 1
ATOM 643 C CA . ALA A 1 86 ? -4.991 -5.742 -13.091 1.00 96.25 86 ALA A CA 1
ATOM 644 C C . ALA A 1 86 ? -6.109 -6.130 -12.107 1.00 96.25 86 ALA A C 1
ATOM 646 O O . ALA A 1 86 ? -7.264 -6.246 -12.526 1.00 96.25 86 ALA A O 1
ATOM 647 N N . ARG A 1 87 ? -5.801 -6.294 -10.809 1.00 96.94 87 ARG A N 1
ATOM 648 C CA . ARG A 1 87 ? -6.760 -6.740 -9.793 1.00 96.94 87 ARG A CA 1
ATOM 649 C C . ARG A 1 87 ? -8.034 -5.900 -9.811 1.00 96.94 87 ARG A C 1
ATOM 651 O O . ARG A 1 87 ? -8.018 -4.699 -9.532 1.00 96.94 87 ARG A O 1
ATOM 658 N N . THR A 1 88 ? -9.160 -6.568 -10.038 1.00 95.44 88 THR A N 1
ATOM 659 C CA . THR A 1 88 ? -10.496 -5.982 -9.944 1.00 95.44 88 THR A CA 1
ATOM 660 C C . THR A 1 88 ? -11.503 -7.018 -9.427 1.00 95.44 88 THR A C 1
ATOM 662 O O . THR A 1 88 ? -11.476 -8.159 -9.886 1.00 95.44 88 THR A O 1
ATOM 665 N N . PRO A 1 89 ? -12.386 -6.665 -8.473 1.00 95.12 89 PRO A N 1
ATOM 666 C CA . PRO A 1 89 ? -12.407 -5.413 -7.710 1.00 95.12 89 PRO A CA 1
ATOM 667 C C . PRO A 1 89 ? -11.210 -5.292 -6.741 1.00 95.12 89 PRO A C 1
ATOM 669 O O . PRO A 1 89 ? -10.647 -6.292 -6.306 1.00 95.12 89 PRO A O 1
ATOM 672 N N . ASN A 1 90 ? -10.834 -4.062 -6.363 1.00 97.19 90 ASN A N 1
ATOM 673 C CA . ASN A 1 90 ? -9.735 -3.800 -5.418 1.00 97.19 90 ASN A CA 1
ATOM 674 C C . ASN A 1 90 ? -10.168 -2.860 -4.278 1.00 97.19 90 ASN A C 1
ATOM 676 O O . ASN A 1 90 ? -9.752 -1.706 -4.188 1.00 97.19 90 ASN A O 1
ATOM 680 N N . ARG A 1 91 ? -11.074 -3.338 -3.416 1.00 95.38 91 ARG A N 1
ATOM 681 C CA . ARG A 1 91 ? -11.678 -2.548 -2.324 1.00 95.38 91 ARG A CA 1
ATOM 682 C C . ARG A 1 91 ? -10.793 -2.522 -1.072 1.00 95.38 91 ARG A C 1
ATOM 684 O O . ARG A 1 91 ? -11.221 -2.909 0.010 1.00 95.38 91 ARG A O 1
ATOM 691 N N . HIS A 1 92 ? -9.542 -2.101 -1.226 1.00 97.88 92 HIS A N 1
ATOM 692 C CA . HIS A 1 92 ? -8.572 -2.082 -0.135 1.00 97.88 92 HIS A CA 1
ATOM 693 C C . HIS A 1 92 ? -8.850 -0.991 0.910 1.00 97.88 92 HIS A C 1
ATOM 695 O O . HIS A 1 92 ? -9.384 0.080 0.620 1.00 97.88 92 HIS A O 1
ATOM 701 N N . LEU A 1 93 ? -8.341 -1.197 2.121 1.00 98.00 93 LEU A N 1
ATOM 702 C CA . LEU A 1 93 ? -8.468 -0.297 3.268 1.00 98.00 93 LEU A CA 1
ATOM 703 C C . LEU A 1 93 ? -7.179 0.479 3.585 1.00 98.00 93 LEU A C 1
ATOM 705 O O . LEU A 1 93 ? -7.048 1.025 4.675 1.00 98.00 93 LEU A O 1
ATOM 709 N N . ALA A 1 94 ? -6.219 0.566 2.654 1.00 97.25 94 ALA A N 1
ATOM 710 C CA . ALA A 1 94 ? -4.932 1.247 2.876 1.00 97.25 94 ALA A CA 1
ATOM 711 C C . ALA A 1 94 ? -5.047 2.721 3.336 1.00 97.25 94 ALA A C 1
ATOM 713 O O . ALA A 1 94 ? -4.120 3.250 3.943 1.00 97.25 94 ALA A O 1
ATOM 714 N N . PHE A 1 95 ? -6.185 3.375 3.077 1.00 97.69 95 PHE A N 1
ATOM 715 C CA . PHE A 1 95 ? -6.499 4.742 3.515 1.00 97.69 95 PHE A CA 1
ATOM 716 C C . PHE A 1 95 ? -7.482 4.811 4.698 1.00 97.69 95 PHE A C 1
ATOM 71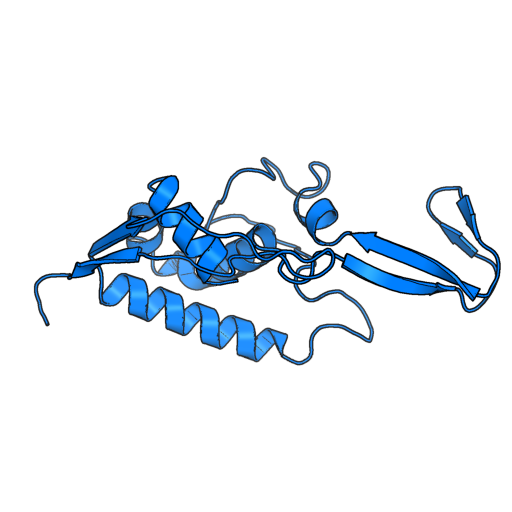8 O O . PHE A 1 95 ? -7.957 5.895 5.039 1.00 97.69 95 PHE A O 1
ATOM 725 N N . GLY A 1 96 ? -7.801 3.675 5.318 1.00 96.38 96 GLY A N 1
ATOM 726 C CA . GLY A 1 96 ? -8.862 3.562 6.314 1.00 96.38 96 GLY A CA 1
ATOM 727 C C . GLY A 1 96 ? -10.262 3.657 5.700 1.00 96.38 96 GLY A C 1
ATOM 728 O O . GLY A 1 96 ? -10.450 3.471 4.499 1.00 96.38 96 GLY A O 1
ATOM 729 N N . SER A 1 97 ? -11.253 3.933 6.548 1.00 95.44 97 SER A N 1
ATOM 730 C CA . SER A 1 97 ? -12.664 4.088 6.176 1.00 95.44 97 SER A CA 1
ATOM 731 C C . SER A 1 97 ? -13.387 5.020 7.163 1.00 95.44 97 SER A C 1
ATOM 733 O O . SER A 1 97 ? -12.912 5.242 8.282 1.00 95.44 97 SER A O 1
ATOM 735 N N . GLY A 1 98 ? -14.538 5.557 6.755 1.00 95.81 98 GLY A N 1
ATOM 736 C CA . GLY A 1 98 ? -15.399 6.418 7.573 1.00 95.81 98 GLY A CA 1
ATOM 737 C C . GLY A 1 98 ? -14.854 7.833 7.787 1.00 95.81 98 GLY A C 1
ATOM 738 O O . GLY A 1 98 ? -14.092 8.351 6.977 1.00 95.81 98 GLY A O 1
ATOM 739 N N . HIS A 1 99 ? -15.234 8.461 8.905 1.00 96.25 99 HIS A N 1
ATOM 740 C CA . HIS A 1 99 ? -14.912 9.863 9.226 1.00 96.25 99 HIS A CA 1
ATOM 741 C C . HIS A 1 99 ? -13.412 10.193 9.253 1.00 96.25 99 HIS A C 1
ATOM 743 O O . HIS A 1 99 ? -13.030 11.343 9.076 1.00 96.25 99 HIS A O 1
ATOM 749 N N . HIS A 1 100 ? -12.559 9.190 9.470 1.00 96.88 100 HIS A N 1
ATOM 750 C CA . HIS A 1 100 ? -11.104 9.347 9.476 1.00 96.88 100 HIS A CA 1
ATOM 751 C C . HIS A 1 100 ? -10.449 8.782 8.210 1.00 96.88 100 HIS A C 1
ATOM 753 O O . HIS A 1 100 ? -9.279 8.400 8.241 1.00 96.88 100 HIS A O 1
ATOM 759 N N . TYR A 1 101 ? -11.199 8.684 7.108 1.00 97.62 101 TYR A N 1
ATOM 760 C CA . TYR A 1 101 ? -10.632 8.349 5.809 1.00 97.62 101 TYR A CA 1
ATOM 761 C C . TYR A 1 101 ? -9.519 9.336 5.448 1.00 97.62 101 TYR A C 1
ATOM 763 O O . TYR A 1 101 ? -9.638 10.540 5.682 1.00 97.62 101 TYR A O 1
ATOM 771 N N . CYS A 1 102 ? -8.418 8.826 4.895 1.00 97.81 102 CYS A N 1
ATOM 772 C CA . CYS A 1 102 ? -7.243 9.638 4.606 1.00 97.81 102 CYS A CA 1
ATOM 773 C C . CYS A 1 102 ? -7.587 10.820 3.685 1.00 97.81 102 CYS A C 1
ATOM 775 O O . CYS A 1 102 ? -7.843 10.649 2.489 1.00 97.81 102 CYS A O 1
ATOM 777 N N . ILE A 1 103 ? -7.501 12.034 4.235 1.00 98.06 103 ILE A N 1
ATOM 778 C CA . ILE A 1 103 ? -7.697 13.286 3.492 1.00 98.06 103 ILE A CA 1
ATOM 779 C C . ILE A 1 103 ? -6.697 13.433 2.334 1.00 98.06 103 ILE A C 1
ATOM 781 O O . ILE A 1 103 ? -7.019 13.980 1.285 1.00 98.06 103 ILE A O 1
ATOM 785 N N . GLY A 1 104 ? -5.495 12.869 2.486 1.00 97.75 104 GLY A N 1
ATOM 786 C CA . GLY A 1 104 ? -4.444 12.874 1.470 1.00 97.75 104 GLY A CA 1
ATOM 787 C C . GLY A 1 104 ? -4.578 11.786 0.402 1.00 97.75 104 GLY A C 1
ATOM 788 O O . GLY A 1 104 ? -3.683 11.656 -0.429 1.00 97.75 104 GLY A O 1
ATOM 789 N N . SER A 1 105 ? -5.646 10.984 0.402 1.00 97.94 105 SER A N 1
ATOM 790 C CA . SER A 1 105 ? -5.771 9.815 -0.482 1.00 97.94 105 SER A CA 1
ATOM 791 C C . SER A 1 105 ? -5.713 10.162 -1.976 1.00 97.94 105 SER A C 1
ATOM 793 O O . SER A 1 105 ? -5.068 9.454 -2.750 1.00 97.94 105 SER A O 1
ATOM 795 N N . HIS A 1 106 ? -6.325 11.273 -2.397 1.00 97.88 106 HIS A N 1
ATOM 796 C CA . HIS A 1 106 ? -6.259 11.744 -3.785 1.00 97.88 106 HIS A CA 1
ATOM 797 C C . HIS A 1 106 ? -4.847 12.196 -4.173 1.00 97.88 106 HIS A C 1
ATOM 799 O O . HIS A 1 106 ? -4.357 11.819 -5.240 1.00 97.88 106 HIS A O 1
ATOM 805 N N . LEU A 1 107 ? -4.171 12.938 -3.290 1.00 98.38 107 LEU A N 1
ATOM 806 C CA . LEU A 1 107 ? -2.793 13.372 -3.510 1.00 98.38 107 LEU A CA 1
ATOM 807 C C . LEU A 1 107 ? -1.843 12.171 -3.572 1.00 98.38 107 LEU A C 1
ATOM 809 O O . LEU A 1 107 ? -1.048 12.071 -4.497 1.00 98.38 107 LEU A O 1
ATOM 813 N N . ALA A 1 108 ? -1.969 11.216 -2.648 1.00 98.00 108 ALA A N 1
ATOM 814 C CA . ALA A 1 108 ? -1.153 10.006 -2.633 1.00 98.00 108 ALA A CA 1
ATOM 815 C C . ALA A 1 108 ? -1.293 9.203 -3.936 1.00 98.00 108 ALA A C 1
ATOM 817 O O . ALA A 1 108 ? -0.287 8.790 -4.511 1.00 98.00 108 ALA A O 1
ATOM 818 N N . ARG A 1 109 ? -2.521 9.031 -4.442 1.00 98.12 109 ARG A N 1
ATOM 819 C CA . ARG A 1 109 ? -2.772 8.371 -5.733 1.00 98.12 109 ARG A CA 1
ATOM 820 C C . ARG A 1 109 ? -2.141 9.120 -6.898 1.00 98.12 109 ARG A C 1
ATOM 822 O O . ARG A 1 109 ? -1.524 8.489 -7.752 1.00 98.12 109 ARG A O 1
ATOM 829 N N . LEU A 1 110 ? -2.278 10.446 -6.943 1.00 98.19 110 LEU A N 1
ATOM 830 C CA . LEU A 1 110 ? -1.658 11.266 -7.983 1.00 98.19 110 LEU A CA 1
ATOM 831 C C . LEU A 1 110 ? -0.131 11.129 -7.951 1.00 98.19 110 LEU A C 1
ATOM 833 O O . LEU A 1 110 ? 0.473 10.824 -8.977 1.00 98.19 110 LEU A O 1
ATOM 837 N N . THR A 1 111 ? 0.477 11.274 -6.774 1.00 98.38 111 THR A N 1
ATOM 838 C CA . THR A 1 111 ? 1.925 11.148 -6.584 1.00 98.38 111 THR A CA 1
ATOM 839 C C . THR A 1 111 ? 2.426 9.767 -6.987 1.00 98.38 111 THR A C 1
ATOM 841 O O . THR A 1 111 ? 3.418 9.671 -7.699 1.00 98.38 111 THR A O 1
ATOM 844 N N . LEU A 1 112 ? 1.737 8.690 -6.592 1.00 98.12 112 LEU A N 1
ATOM 845 C CA . LEU A 1 112 ? 2.120 7.329 -6.978 1.00 98.12 112 LEU A CA 1
ATOM 846 C C . LEU A 1 112 ? 1.976 7.101 -8.484 1.00 98.12 112 LEU A C 1
ATOM 848 O O . LEU A 1 112 ? 2.858 6.498 -9.088 1.00 98.12 112 LEU A O 1
ATOM 852 N N . ARG A 1 113 ? 0.910 7.616 -9.108 1.00 97.88 113 ARG A N 1
ATOM 853 C CA . ARG A 1 113 ? 0.740 7.542 -10.566 1.00 97.88 113 ARG A CA 1
ATOM 854 C C . ARG A 1 113 ? 1.878 8.239 -11.300 1.00 97.88 113 ARG A C 1
ATOM 856 O O . ARG A 1 113 ? 2.421 7.654 -12.228 1.00 97.88 113 ARG A O 1
ATOM 863 N N . LEU A 1 114 ? 2.230 9.457 -10.890 1.00 98.19 114 LEU A N 1
ATOM 864 C CA . LEU A 1 114 ? 3.349 10.197 -11.476 1.00 98.19 114 LEU A CA 1
ATOM 865 C C . LEU A 1 114 ? 4.668 9.461 -11.242 1.00 98.19 114 LEU A C 1
ATOM 867 O O . LEU A 1 114 ? 5.425 9.262 -12.182 1.00 98.19 114 LEU A O 1
ATOM 871 N N . PHE A 1 115 ? 4.904 8.984 -10.020 1.00 97.94 115 PHE A N 1
ATOM 872 C CA . PHE A 1 115 ? 6.100 8.224 -9.677 1.00 97.94 115 PHE A CA 1
ATOM 873 C C . PHE A 1 115 ? 6.278 6.990 -10.569 1.00 97.94 115 PHE A C 1
ATOM 875 O O . PHE A 1 115 ? 7.330 6.845 -11.183 1.00 97.94 115 PHE A O 1
ATOM 882 N N . PHE A 1 116 ? 5.266 6.121 -10.680 1.00 97.81 116 PHE A N 1
ATOM 883 C CA . PHE A 1 116 ? 5.373 4.908 -11.498 1.00 97.81 116 PHE A CA 1
ATOM 884 C C . PHE A 1 116 ? 5.412 5.214 -12.996 1.00 97.81 116 PHE A C 1
ATOM 886 O O . PHE A 1 116 ? 6.187 4.583 -13.706 1.00 97.81 116 PHE A O 1
ATOM 893 N N . ALA A 1 117 ? 4.648 6.201 -13.478 1.00 97.44 117 ALA A N 1
ATOM 894 C CA . ALA A 1 117 ? 4.720 6.622 -14.877 1.00 97.44 117 ALA A CA 1
ATOM 895 C C . ALA A 1 117 ? 6.133 7.089 -15.250 1.00 97.44 117 ALA A C 1
ATOM 897 O O . ALA A 1 117 ? 6.688 6.626 -16.245 1.00 97.44 117 ALA A O 1
ATOM 898 N N . THR A 1 118 ? 6.730 7.956 -14.429 1.00 96.88 118 THR A N 1
ATOM 899 C CA . THR A 1 118 ? 8.098 8.437 -14.639 1.00 96.88 118 THR A CA 1
ATOM 900 C C . THR A 1 118 ? 9.100 7.296 -14.518 1.00 96.88 118 THR A C 1
ATOM 902 O O . THR A 1 118 ? 9.927 7.131 -15.404 1.00 96.88 118 THR A O 1
ATOM 905 N N . LEU A 1 119 ? 8.993 6.453 -13.485 1.00 96.19 119 LEU A N 1
ATOM 906 C CA . LEU A 1 119 ? 9.881 5.303 -13.299 1.00 96.19 119 LEU A CA 1
ATOM 907 C C . LEU A 1 119 ? 9.895 4.398 -14.542 1.00 96.19 119 LEU A C 1
ATOM 909 O O . LEU A 1 119 ? 10.966 4.100 -15.068 1.00 96.19 119 LEU A O 1
ATOM 913 N N . PHE A 1 120 ? 8.715 4.027 -15.048 1.00 96.00 120 PHE A N 1
ATOM 914 C CA . PHE A 1 120 ? 8.570 3.169 -16.226 1.00 96.00 120 PHE A CA 1
ATOM 915 C C . PHE A 1 120 ? 9.033 3.837 -17.521 1.00 96.00 120 PHE A C 1
ATOM 917 O O . PHE A 1 120 ? 9.504 3.139 -18.418 1.00 96.00 120 PHE A O 1
ATOM 924 N N . ALA A 1 121 ? 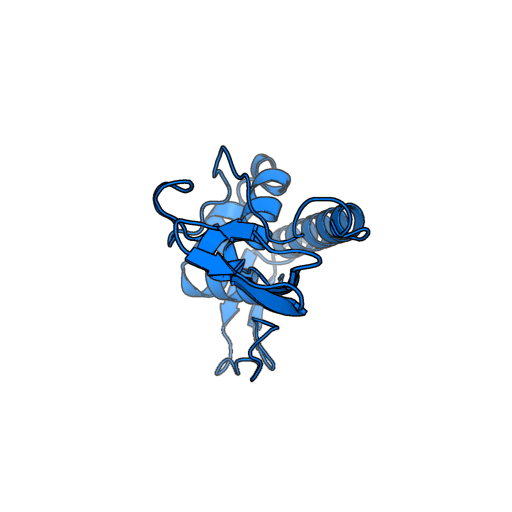8.917 5.162 -17.631 1.00 95.50 121 ALA A N 1
ATOM 925 C CA . ALA A 1 121 ? 9.425 5.917 -18.772 1.00 95.50 121 ALA A CA 1
ATOM 926 C C . ALA A 1 121 ? 10.957 6.054 -18.749 1.00 95.50 121 ALA A C 1
ATOM 928 O O . ALA A 1 121 ? 11.585 6.015 -19.803 1.00 95.50 121 ALA A O 1
ATOM 929 N N . THR A 1 122 ? 11.563 6.185 -17.566 1.00 95.88 122 THR A N 1
ATOM 930 C CA . THR A 1 122 ? 13.007 6.407 -17.409 1.00 95.88 122 THR A CA 1
ATOM 931 C C . THR A 1 122 ? 13.813 5.107 -17.451 1.00 95.88 122 THR A C 1
ATOM 933 O O . THR A 1 122 ? 14.881 5.065 -18.063 1.00 95.88 122 THR A O 1
ATOM 936 N N . PHE A 1 123 ? 13.318 4.027 -16.837 1.00 96.44 123 PHE A N 1
ATOM 937 C CA . PHE A 1 123 ? 14.077 2.783 -16.680 1.00 96.44 123 PHE A CA 1
ATOM 938 C C . PHE A 1 123 ? 13.416 1.605 -17.402 1.00 96.44 123 PHE A C 1
ATOM 940 O O . PHE A 1 123 ? 12.214 1.352 -17.279 1.00 96.44 123 PHE A O 1
ATOM 947 N N . ALA A 1 124 ? 14.219 0.875 -18.177 1.00 95.00 124 ALA A N 1
ATOM 948 C CA . ALA A 1 124 ? 13.828 -0.369 -18.833 1.00 95.00 124 ALA A CA 1
ATOM 949 C C . ALA A 1 124 ? 13.611 -1.484 -17.807 1.00 95.00 124 ALA A C 1
ATOM 951 O O . ALA A 1 124 ? 12.730 -2.323 -17.992 1.00 95.00 124 ALA A O 1
ATOM 952 N N . ASP A 1 125 ? 14.395 -1.461 -16.727 1.00 94.94 125 ASP A N 1
ATOM 953 C CA . ASP A 1 125 ? 14.296 -2.407 -15.623 1.00 94.94 125 ASP A CA 1
ATOM 954 C C . ASP A 1 125 ? 14.876 -1.842 -14.326 1.00 94.94 125 ASP A C 1
ATOM 956 O O . ASP A 1 125 ? 15.642 -0.873 -14.364 1.00 94.94 125 ASP A O 1
ATOM 960 N N . VAL A 1 126 ? 14.542 -2.468 -13.196 1.00 95.56 126 VAL A N 1
ATOM 961 C CA . VAL A 1 126 ? 15.099 -2.143 -11.874 1.00 95.56 126 VAL A CA 1
ATOM 962 C C . VAL A 1 126 ? 15.419 -3.404 -11.077 1.00 95.56 126 VAL A C 1
ATOM 964 O O . VAL A 1 126 ? 14.674 -4.379 -11.103 1.00 95.56 126 VAL A O 1
ATOM 967 N N . GLU A 1 127 ? 16.500 -3.354 -10.307 1.00 95.69 127 GLU A N 1
ATOM 968 C CA . GLU A 1 127 ? 17.004 -4.473 -9.510 1.00 95.69 127 GLU A CA 1
ATOM 969 C C . GLU A 1 127 ? 17.351 -4.018 -8.088 1.00 95.69 127 GLU A C 1
ATOM 971 O O . GLU A 1 127 ? 17.704 -2.858 -7.852 1.00 95.69 127 GLU A O 1
ATOM 976 N N . VAL A 1 128 ? 17.269 -4.933 -7.119 1.00 96.31 128 VAL A N 1
ATOM 977 C CA . VAL A 1 128 ? 17.700 -4.670 -5.738 1.00 96.31 128 VAL A CA 1
ATOM 978 C C . VAL A 1 128 ? 19.225 -4.754 -5.677 1.00 96.31 128 VAL A C 1
ATOM 980 O O . VAL A 1 128 ? 19.797 -5.817 -5.883 1.00 96.31 128 VAL A O 1
ATOM 983 N N . ALA A 1 129 ? 19.883 -3.636 -5.369 1.00 95.94 129 ALA A N 1
ATOM 984 C CA . ALA A 1 129 ? 21.342 -3.496 -5.444 1.00 95.94 129 ALA A CA 1
ATOM 985 C C . ALA A 1 129 ? 22.039 -3.508 -4.069 1.00 95.94 129 ALA A C 1
ATOM 987 O O . ALA A 1 129 ? 23.173 -3.059 -3.920 1.00 95.94 129 ALA A O 1
ATOM 988 N N . GLY A 1 130 ? 21.356 -3.988 -3.033 1.00 95.06 130 GLY A N 1
ATOM 989 C CA . GLY A 1 130 ? 21.926 -4.155 -1.701 1.00 95.06 130 GLY A CA 1
ATOM 990 C C . GLY A 1 130 ? 20.901 -4.665 -0.697 1.00 95.06 130 GLY A C 1
ATOM 991 O O . GLY A 1 130 ? 19.700 -4.627 -0.961 1.00 95.06 130 GLY A O 1
ATOM 992 N N . GLU A 1 131 ? 21.382 -5.108 0.467 1.00 96.25 131 GLU A N 1
ATOM 993 C CA . GLU A 1 131 ? 20.531 -5.712 1.497 1.00 96.25 131 GLU A CA 1
ATOM 994 C C . GLU A 1 131 ? 19.441 -4.730 1.983 1.00 96.25 131 GLU A C 1
ATOM 996 O O . GLU A 1 131 ? 19.765 -3.653 2.513 1.00 96.25 131 GLU A O 1
ATOM 1001 N N . PRO A 1 132 ? 18.146 -5.059 1.810 1.00 96.44 132 PRO A N 1
ATOM 1002 C CA . PRO A 1 132 ? 17.055 -4.210 2.265 1.00 96.44 132 PRO A CA 1
ATOM 1003 C C . PRO A 1 132 ? 16.969 -4.174 3.793 1.00 96.44 132 PRO A C 1
ATOM 1005 O O . PRO A 1 132 ? 16.936 -5.200 4.463 1.00 96.44 132 PRO A O 1
ATOM 1008 N N . VAL A 1 133 ? 16.804 -2.984 4.370 1.00 97.19 133 VAL A N 1
ATOM 1009 C CA . VAL A 1 133 ? 16.590 -2.835 5.817 1.00 97.19 133 VAL A CA 1
ATOM 1010 C C . VAL A 1 133 ? 15.139 -2.470 6.063 1.00 97.19 133 VAL A C 1
ATOM 1012 O O . VAL A 1 133 ? 14.693 -1.386 5.679 1.00 97.19 133 VAL A O 1
ATOM 1015 N N . ARG A 1 134 ? 14.386 -3.354 6.723 1.00 95.19 134 ARG A N 1
ATOM 1016 C CA . ARG A 1 134 ? 12.995 -3.090 7.114 1.00 95.19 134 ARG A CA 1
ATOM 1017 C C . ARG A 1 134 ? 12.912 -1.998 8.177 1.00 95.19 134 ARG A C 1
ATOM 1019 O O . ARG A 1 134 ? 13.786 -1.856 9.034 1.00 95.19 134 ARG A O 1
ATOM 1026 N N . LEU A 1 135 ? 11.839 -1.218 8.115 1.00 96.38 135 LEU A N 1
ATOM 1027 C CA . LEU A 1 135 ? 11.504 -0.286 9.182 1.00 96.38 135 LEU A CA 1
ATOM 1028 C C . LEU A 1 135 ? 11.100 -1.080 10.434 1.00 96.38 135 LEU A C 1
ATOM 1030 O O . LEU A 1 135 ? 10.269 -1.980 10.349 1.00 96.38 135 LEU A O 1
ATOM 1034 N N . ARG A 1 136 ? 11.674 -0.749 11.596 1.00 96.25 136 ARG A N 1
ATOM 1035 C CA . ARG A 1 136 ? 11.247 -1.312 12.885 1.00 96.25 136 ARG A CA 1
ATOM 1036 C C . ARG A 1 136 ? 10.081 -0.487 13.423 1.00 96.25 136 ARG A C 1
ATOM 1038 O O . ARG A 1 136 ? 10.295 0.551 14.040 1.00 96.25 136 ARG A O 1
ATOM 1045 N N . SER A 1 137 ? 8.859 -0.918 13.137 1.00 95.38 137 SER A N 1
ATOM 1046 C CA . SER A 1 137 ? 7.634 -0.277 13.612 1.00 95.38 137 SER A CA 1
ATOM 1047 C C . SER A 1 137 ? 6.501 -1.296 13.667 1.00 95.38 137 SER A C 1
ATOM 1049 O O . SER A 1 137 ? 6.446 -2.208 12.845 1.00 95.38 137 SER A O 1
ATOM 1051 N N . THR A 1 138 ? 5.599 -1.138 14.632 1.00 92.44 138 THR A N 1
ATOM 1052 C CA . THR A 1 138 ? 4.350 -1.907 14.702 1.00 92.44 138 THR A CA 1
ATOM 1053 C C . THR A 1 138 ? 3.260 -1.298 13.817 1.00 92.44 138 THR A C 1
ATOM 1055 O O . THR A 1 138 ? 2.444 -2.037 13.273 1.00 92.44 138 THR A O 1
ATOM 1058 N N . PHE A 1 139 ? 3.298 0.024 13.605 1.00 94.62 139 PHE A N 1
ATOM 1059 C CA . PHE A 1 139 ? 2.302 0.786 12.844 1.00 94.62 139 PHE A CA 1
ATOM 1060 C C . PHE A 1 139 ? 2.683 1.005 11.375 1.00 94.62 139 PHE A C 1
ATOM 1062 O O . PHE A 1 139 ? 1.826 0.924 10.499 1.00 94.62 139 PHE A O 1
ATOM 1069 N N . LEU A 1 140 ? 3.953 1.302 11.085 1.00 95.31 140 LEU A N 1
ATOM 1070 C CA . LEU A 1 140 ? 4.402 1.575 9.720 1.00 95.31 140 LEU A CA 1
ATOM 1071 C C . LEU A 1 140 ? 5.088 0.362 9.100 1.00 95.31 140 LEU A C 1
ATOM 1073 O O . LEU A 1 140 ? 6.070 -0.151 9.632 1.00 95.31 140 LEU A O 1
ATOM 1077 N N . THR A 1 141 ? 4.638 -0.044 7.918 1.00 93.31 141 THR A N 1
ATOM 1078 C CA . THR A 1 141 ? 5.282 -1.096 7.124 1.00 93.31 141 THR A CA 1
ATOM 1079 C C . THR A 1 141 ? 6.080 -0.488 5.974 1.00 93.31 141 THR A C 1
ATOM 1081 O O . THR A 1 141 ? 5.635 0.405 5.246 1.00 93.31 141 THR A O 1
ATOM 1084 N N . GLY A 1 142 ? 7.308 -0.969 5.790 1.00 94.62 142 GLY A N 1
ATOM 1085 C CA . GLY A 1 142 ? 8.173 -0.491 4.718 1.00 94.62 142 GLY A CA 1
ATOM 1086 C C . GLY A 1 142 ? 9.647 -0.771 4.959 1.00 94.62 142 GLY A C 1
ATOM 1087 O O . GLY A 1 142 ? 10.022 -1.615 5.776 1.00 94.62 142 GLY A O 1
ATOM 1088 N N . PHE A 1 143 ? 10.479 -0.045 4.223 1.00 96.19 143 PHE A N 1
ATOM 1089 C CA . PHE A 1 143 ? 11.930 -0.128 4.296 1.00 96.19 143 PHE A CA 1
ATOM 1090 C C . PHE A 1 143 ? 12.496 1.161 4.889 1.00 96.19 143 PHE A C 1
ATOM 1092 O O . PHE A 1 143 ? 12.125 2.254 4.470 1.00 96.19 143 PHE A O 1
ATOM 1099 N N . LYS A 1 144 ? 13.411 1.018 5.850 1.00 96.19 144 LYS A N 1
ATOM 1100 C CA . LYS A 1 144 ? 14.310 2.084 6.305 1.00 96.19 144 LYS A CA 1
ATOM 1101 C C . LYS A 1 144 ? 15.376 2.378 5.246 1.00 96.19 144 LYS A C 1
ATOM 1103 O O . LYS A 1 144 ? 15.773 3.524 5.084 1.00 96.19 144 LYS A O 1
ATOM 1108 N N . LYS A 1 145 ? 15.843 1.342 4.541 1.00 97.44 145 LYS A N 1
ATOM 1109 C CA . LYS A 1 145 ? 16.821 1.439 3.453 1.00 97.44 145 LYS A CA 1
ATOM 1110 C C . LYS A 1 145 ? 16.458 0.444 2.357 1.00 97.44 145 LYS A C 1
ATOM 1112 O O . LYS A 1 145 ? 16.240 -0.729 2.649 1.00 97.44 145 LYS A O 1
ATOM 1117 N N . LEU A 1 146 ? 16.418 0.920 1.119 1.00 97.12 146 LEU A N 1
ATOM 1118 C CA . LEU A 1 146 ? 16.264 0.106 -0.081 1.00 97.12 146 LEU A CA 1
ATOM 1119 C C . LEU A 1 146 ? 17.162 0.714 -1.161 1.00 97.12 146 LEU A C 1
ATOM 1121 O O . LEU A 1 146 ? 16.917 1.840 -1.586 1.00 97.12 146 LEU A O 1
ATOM 1125 N N . ILE A 1 147 ? 18.217 -0.001 -1.550 1.00 96.94 147 ILE A N 1
ATOM 1126 C CA . ILE A 1 147 ? 19.100 0.408 -2.647 1.00 96.94 147 ILE A CA 1
ATOM 1127 C C . ILE A 1 147 ? 18.616 -0.301 -3.907 1.00 96.94 147 ILE A C 1
ATOM 1129 O O . ILE A 1 147 ? 18.452 -1.521 -3.905 1.00 96.94 147 ILE A O 1
ATOM 1133 N N . ILE A 1 148 ? 18.400 0.467 -4.968 1.00 95.44 148 ILE A N 1
ATOM 1134 C CA . ILE A 1 148 ? 18.001 -0.042 -6.278 1.00 95.44 148 ILE A CA 1
ATOM 1135 C C . ILE A 1 148 ? 18.996 0.418 -7.338 1.00 95.44 148 ILE A C 1
ATOM 1137 O O . ILE A 1 148 ? 19.507 1.535 -7.262 1.00 95.44 148 ILE A O 1
ATOM 1141 N N . SER A 1 149 ? 19.248 -0.443 -8.317 1.00 95.81 149 SER A N 1
ATOM 1142 C CA . SER A 1 149 ? 19.892 -0.082 -9.579 1.00 95.81 149 SER A CA 1
ATOM 1143 C C . SER A 1 149 ? 18.833 -0.084 -10.675 1.00 95.81 149 SER A C 1
ATOM 1145 O O . SER A 1 149 ? 17.903 -0.889 -10.633 1.00 95.81 149 SER A O 1
ATOM 1147 N N . GLY A 1 150 ? 18.938 0.830 -11.633 1.00 95.50 150 GLY A N 1
ATOM 1148 C CA . GLY A 1 150 ? 18.013 0.929 -12.756 1.00 95.50 150 GLY A CA 1
ATOM 1149 C C . GLY A 1 150 ? 18.769 0.859 -14.072 1.00 95.50 150 GLY A C 1
ATOM 1150 O O . GLY A 1 150 ? 19.781 1.535 -14.232 1.00 95.50 150 GLY A O 1
ATOM 1151 N N . THR A 1 151 ? 18.258 0.084 -15.025 1.00 95.81 151 THR A N 1
ATOM 1152 C CA . THR A 1 151 ? 18.755 0.090 -16.406 1.00 95.81 151 THR A CA 1
ATOM 1153 C C . THR A 1 151 ? 18.054 1.217 -17.163 1.00 95.81 151 THR A C 1
ATOM 1155 O O . THR A 1 151 ? 16.838 1.127 -17.349 1.00 95.81 151 THR A O 1
ATOM 1158 N N . PRO A 1 152 ? 18.746 2.283 -17.605 1.00 95.75 152 PRO A N 1
ATOM 1159 C CA . PRO A 1 152 ? 18.104 3.380 -18.328 1.00 95.75 152 PRO A CA 1
ATOM 1160 C C . PRO A 1 152 ? 17.479 2.901 -19.643 1.00 95.75 152 PRO A C 1
ATOM 1162 O O . PRO A 1 152 ? 18.046 2.050 -20.335 1.00 95.75 152 PRO A O 1
ATOM 1165 N N . ARG A 1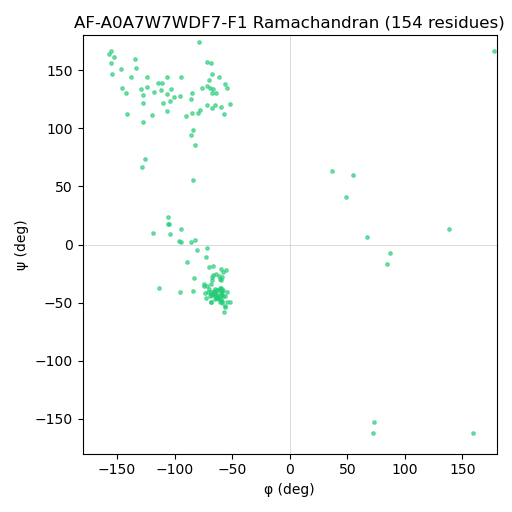 153 ? 16.329 3.461 -20.033 1.00 91.56 153 ARG A N 1
ATOM 1166 C CA . ARG A 1 153 ? 15.823 3.281 -21.401 1.00 91.56 153 ARG A CA 1
ATOM 1167 C C . ARG A 1 153 ? 16.705 4.092 -22.354 1.00 91.56 153 ARG A C 1
ATOM 1169 O O . ARG A 1 153 ? 16.808 5.304 -22.208 1.00 91.56 153 ARG A O 1
ATOM 1176 N N . ARG A 1 154 ? 17.356 3.442 -23.327 1.00 76.75 154 ARG A N 1
ATOM 1177 C CA . ARG A 1 154 ? 18.120 4.151 -24.371 1.00 76.75 154 ARG A CA 1
ATOM 1178 C C . ARG A 1 154 ? 17.149 4.987 -25.217 1.00 76.75 154 ARG A C 1
ATOM 1180 O O . ARG A 1 154 ? 16.237 4.411 -25.805 1.00 76.75 154 ARG A O 1
ATOM 1187 N N . GLY A 1 155 ? 17.344 6.308 -25.260 1.00 64.81 155 GLY A N 1
ATOM 1188 C CA . GLY A 1 155 ? 16.491 7.238 -26.018 1.00 64.81 155 GLY A CA 1
ATOM 1189 C C . GLY A 1 155 ? 16.133 8.565 -25.329 1.00 64.81 155 GLY A C 1
ATOM 1190 O O . GLY A 1 155 ? 15.238 9.249 -25.819 1.00 64.81 155 GLY A O 1
ATOM 1191 N N . GLN A 1 156 ? 16.801 8.927 -24.229 1.00 47.25 156 GLN A N 1
ATOM 1192 C CA . GLN A 1 156 ? 16.870 10.298 -23.704 1.00 47.25 156 GLN A CA 1
ATOM 1193 C C . GLN A 1 156 ? 18.327 10.738 -23.624 1.00 47.25 156 GLN A C 1
ATOM 1195 O O . GLN A 1 156 ? 19.163 9.870 -23.279 1.00 47.25 156 GLN A O 1
#

Nearest PDB structures (foldseek):
  5li7-assembly1_B  TM=9.493E-01  e=1.459E-13  Mycobacterium tuberculosis CDC1551
  5li8-assembly1_A  TM=9.366E-01  e=2.088E-13  Mycobacterium tuberculosis CDC1551
  8ws4-assembly1_A  TM=9.457E-01  e=2.088E-13  Rhodopseudomonas palustris HaA2
  6oow-assembly1_A  TM=9.427E-01  e=1.852E-13  Rhodopseudomonas palustris HaA2
  8vfr-assembly1_A  TM=9.449E-01  e=2.652E-13  Rhodopseudomonas palustris HaA2

pLDDT: mean 95.4, std 5.74, range [47.25, 98.44]

Solvent-accessible surface area (backbone atoms only — not comparable to full-atom values): 8897 Å² total; per-residue (Å²): 73,71,67,48,42,52,51,46,24,34,75,68,64,45,42,54,63,54,56,73,35,74,87,35,45,68,43,26,46,52,36,34,40,28,74,33,14,34,52,24,48,50,76,48,62,35,91,46,70,46,74,54,98,88,42,79,41,56,57,66,44,80,46,73,49,50,33,43,55,62,43,42,32,66,94,79,30,82,66,43,91,54,93,45,42,79,54,73,86,72,90,53,42,49,50,55,66,73,97,70,37,46,85,57,49,66,58,52,52,50,52,48,43,53,51,52,53,49,50,44,68,49,26,65,44,54,39,74,67,50,87,68,35,66,42,92,55,89,45,48,46,49,62,72,39,76,46,69,45,67,44,68,44,90,88,122

InterPro domains:
  IPR001128 Cytochrome P450 [PF00067] (25-124)
  IPR002397 Cytochrome P450, B-class [PR00359] (27-38)
  IPR002397 Cytochrome P450, B-class [PR00359] (44-71)
  IPR002397 Cytochrome P450, B-class [PR00359] (72-87)
  IPR002397 Cytochrome P450, B-class [PR00359] (93-102)
  IPR002397 Cytochrome P450, B-class [PR00359] (102-113)
  IPR017972 Cytochrome P450, conserved site [PS00086] (95-104)
  IPR036396 Cytochrome P450 superfamily [G3DSA:1.10.630.10] (1-148)
  IPR036396 Cytochrome P450 superfamily [SSF48264] (22-153)

Secondary structure (DSSP, 8-state):
-HHHHHHHHHHSSHHHHHHT-GGGHHHHHHHHHHHH-SB--EEEE-SS-EEETTEEE-TT-EEEE-HHHHTT-TTTSSSTTS--TT-SS----TT--GGG--TTHHHHHHHHHHHHHHHHHHEEEEEE-S--EE---SSB-SEEE--EEEEEPS--